Protein AF-A0A819BV06-F1 (afdb_monomer)

Secondary structure (DSSP, 8-state):
-EEE-------TTS------EEE---SS-GGG-HHHHHHHHHHTS-HHHHT-SS--SEEEPTT--TT-S--EEEEEPPHHHHHHHHHHHHHHHHHHHHHHHHHHHHHHHHHTT--

Sequence (115 aa):
MIRYYPPSTTIHGMEEQQLIYEQAENYDDPLRCPVKLFEFYLTKCPESVKCRQDVLYLLPEATCVPESPLWFSSQPLSASTMDHMLTRIKTVRDVNDIHLSMSQTSFDNNNQGRS

Radius of gyration: 20.77 Å; Cα contacts (8 Å, |Δi|>4): 92; chains: 1; bounding box: 45×47×52 Å

Mean predicted aligned error: 10.26 Å

Foldseek 3Di:
DDKDFDDDDCPDDDPDPRDIDDQDFDPPDNVPGPVNVVVVLLQQDDPVPNPPPPADDFDFDPPDDPPDSHGGDPHHDDPVNVVVVVVVVVVVVVVVVVVVVVVVVVVVVVVVPPD

InterPro domains:
  IPR021893 ZMYM2-like/QRICH1, C-terminal domain [PF12012] (15-90)
  IPR051284 Zinc finger MYM-type/QRICH1 [PTHR45736] (13-98)

pLDDT: mean 83.06, std 15.49, range [39.97, 97.31]

Solvent-accessible surface area (backbone atoms only — not comparable to full-atom values): 7105 Å² total; per-residue (Å²): 106,45,76,45,76,68,77,87,71,86,61,89,90,63,82,86,70,79,67,71,49,75,41,64,69,40,84,90,43,63,93,75,8,62,40,53,53,49,55,52,51,54,64,24,40,46,74,88,50,76,84,49,86,89,67,66,61,57,31,69,42,94,82,49,52,95,86,46,72,47,43,32,45,89,47,64,42,52,69,69,60,51,50,54,51,51,50,53,54,49,53,54,48,54,52,49,54,51,52,55,52,54,56,51,54,57,54,54,60,68,60,73,76,74,126

Structure (mmCIF, N/CA/C/O backbone):
data_AF-A0A819BV06-F1
#
_entry.id   AF-A0A819BV06-F1
#
loop_
_atom_site.group_PDB
_atom_site.id
_atom_site.type_symbol
_atom_site.label_atom_id
_atom_site.label_alt_id
_atom_site.label_comp_id
_atom_site.label_asym_id
_atom_site.label_entity_id
_atom_site.label_seq_id
_atom_site.pdbx_PDB_ins_code
_atom_site.Cartn_x
_atom_site.Cartn_y
_atom_site.Cartn_z
_atom_site.occupancy
_atom_site.B_iso_or_equiv
_atom_site.auth_seq_id
_atom_site.auth_comp_id
_atom_site.auth_asym_id
_atom_site.auth_atom_id
_atom_site.pdbx_PDB_model_num
ATOM 1 N N . MET A 1 1 ? -13.637 -0.305 -8.946 1.00 83.44 1 MET A N 1
ATOM 2 C CA . MET A 1 1 ? -13.150 1.016 -8.447 1.00 83.44 1 MET A CA 1
ATOM 3 C C . MET A 1 1 ? -13.122 1.038 -6.920 1.00 83.44 1 MET A C 1
ATOM 5 O O . MET A 1 1 ? -14.052 0.522 -6.311 1.00 83.44 1 MET A O 1
ATOM 9 N N . ILE A 1 2 ? -12.094 1.634 -6.306 1.00 85.31 2 ILE A N 1
ATOM 10 C CA . ILE A 1 2 ? -11.979 1.816 -4.843 1.00 85.31 2 ILE A CA 1
ATOM 11 C C . ILE A 1 2 ? -12.359 3.247 -4.466 1.00 85.31 2 ILE A C 1
ATOM 13 O O . ILE A 1 2 ? -12.031 4.178 -5.198 1.00 85.31 2 ILE A O 1
ATOM 17 N N . ARG A 1 3 ? -13.019 3.418 -3.316 1.00 87.06 3 ARG A N 1
ATOM 18 C CA . ARG A 1 3 ? -13.346 4.728 -2.741 1.00 87.06 3 ARG A CA 1
ATOM 19 C C . ARG A 1 3 ? -12.747 4.860 -1.350 1.00 87.06 3 ARG A C 1
ATOM 21 O O . ARG A 1 3 ? -12.886 3.949 -0.537 1.00 87.06 3 ARG A O 1
ATOM 28 N N . TYR A 1 4 ? -12.112 5.993 -1.087 1.00 80.88 4 TYR A N 1
ATOM 29 C CA . TYR A 1 4 ? -11.628 6.368 0.232 1.00 80.88 4 TYR A CA 1
ATOM 30 C C . TYR A 1 4 ? -12.412 7.574 0.746 1.00 80.88 4 TYR A C 1
ATOM 32 O O . TYR A 1 4 ? -12.519 8.599 0.069 1.00 80.88 4 TYR A O 1
ATOM 40 N N . TYR A 1 5 ? -12.948 7.416 1.954 1.00 81.69 5 TYR A N 1
ATOM 41 C CA . TYR A 1 5 ? -13.688 8.437 2.681 1.00 81.69 5 TYR A CA 1
ATOM 42 C C . TYR A 1 5 ? -12.793 8.922 3.825 1.00 81.69 5 TYR A C 1
ATOM 44 O O . TYR A 1 5 ? -12.682 8.225 4.838 1.00 81.69 5 TYR A O 1
ATOM 52 N N . PRO A 1 6 ? -12.101 10.061 3.673 1.00 72.69 6 PRO A N 1
ATOM 53 C CA . PRO A 1 6 ? -11.323 10.622 4.760 1.00 72.69 6 PRO A CA 1
ATOM 54 C C . PRO A 1 6 ? -12.261 10.971 5.925 1.00 72.69 6 PRO A C 1
ATOM 56 O O . PRO A 1 6 ? -13.385 11.430 5.690 1.00 72.69 6 PRO A O 1
ATOM 59 N N . PRO A 1 7 ? -11.828 10.767 7.180 1.00 69.19 7 PRO A N 1
ATOM 60 C CA . PRO A 1 7 ? -12.560 11.287 8.325 1.00 69.19 7 PRO A CA 1
ATOM 61 C C . PRO A 1 7 ? -12.662 12.811 8.195 1.00 69.19 7 PRO A C 1
ATOM 63 O O . PRO A 1 7 ? -11.694 13.457 7.795 1.00 69.19 7 PRO A O 1
ATOM 66 N N . SER A 1 8 ? -13.830 13.378 8.504 1.00 65.00 8 SER A N 1
ATOM 67 C CA . SER A 1 8 ? -14.093 14.813 8.383 1.00 65.00 8 SER A CA 1
ATOM 68 C C . SER A 1 8 ? -13.115 15.609 9.246 1.00 65.00 8 SER A C 1
ATOM 70 O O . SER A 1 8 ? -13.304 15.761 10.452 1.00 65.00 8 SER A O 1
ATOM 72 N N . THR A 1 9 ? -12.044 16.116 8.645 1.00 54.78 9 THR A N 1
ATOM 73 C CA . THR A 1 9 ? -11.185 17.091 9.303 1.00 54.78 9 THR A CA 1
ATOM 74 C C . THR A 1 9 ? -11.951 18.404 9.295 1.00 54.78 9 THR A C 1
ATOM 76 O O . THR A 1 9 ? -12.173 18.972 8.228 1.00 54.78 9 THR A O 1
ATOM 79 N N . THR A 1 10 ? -12.378 18.888 10.462 1.00 49.62 10 THR A N 1
ATOM 80 C CA . THR A 1 10 ? -12.949 20.231 10.624 1.00 49.62 10 THR A CA 1
ATOM 81 C C . THR A 1 10 ? -11.884 21.278 10.281 1.00 49.62 10 THR A C 1
ATOM 83 O O . THR A 1 10 ? -11.249 21.855 11.159 1.00 49.62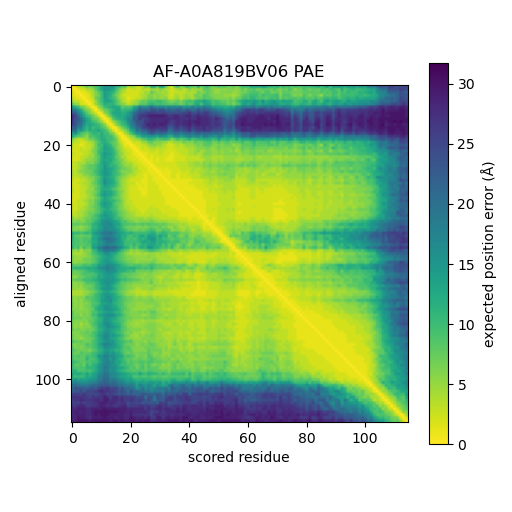 10 THR A O 1
ATOM 86 N N . ILE A 1 11 ? -11.650 21.519 8.992 1.00 55.00 11 ILE A N 1
ATOM 87 C CA . ILE A 1 11 ? -10.973 22.722 8.522 1.00 55.00 11 ILE A CA 1
ATOM 88 C C . ILE A 1 11 ? -12.015 23.831 8.667 1.00 55.00 11 ILE A C 1
ATOM 90 O O . ILE A 1 11 ? -13.034 23.830 7.981 1.00 55.00 11 ILE A O 1
ATOM 94 N N . HIS A 1 12 ? -11.804 24.722 9.637 1.00 49.03 12 HIS A N 1
ATOM 95 C CA . HIS A 1 12 ? -12.654 25.883 9.900 1.00 49.03 12 HIS A CA 1
ATOM 96 C C . HIS A 1 12 ? -13.066 26.592 8.594 1.00 49.03 12 HIS A C 1
ATOM 98 O O . HIS A 1 12 ? -12.239 27.229 7.946 1.00 49.03 12 HIS A O 1
ATOM 104 N N . GLY A 1 13 ? -14.358 26.527 8.254 1.00 49.12 13 GLY A N 1
ATOM 105 C CA . GLY A 1 13 ? -15.012 27.513 7.391 1.00 49.12 13 GLY A CA 1
ATOM 106 C C . GLY A 1 13 ? -15.122 27.219 5.892 1.00 49.12 13 GLY A C 1
ATOM 107 O O . GLY A 1 13 ? -15.491 28.137 5.165 1.00 49.12 13 GLY A O 1
ATOM 108 N N . MET A 1 14 ? -14.860 26.001 5.407 1.00 47.12 14 MET A N 1
ATOM 109 C CA . MET A 1 14 ? -15.189 25.634 4.019 1.00 47.12 14 MET A CA 1
ATOM 110 C C . MET A 1 14 ? -16.313 24.599 4.011 1.00 47.12 14 MET A C 1
ATOM 112 O O . MET A 1 14 ? -16.251 23.620 4.750 1.00 47.12 14 MET A O 1
ATOM 116 N N . GLU A 1 15 ? -17.360 24.867 3.229 1.00 49.47 15 GLU A N 1
ATOM 117 C CA . GLU A 1 15 ? -18.557 24.032 3.115 1.00 49.47 15 GLU A CA 1
ATOM 118 C C . GLU A 1 15 ? -18.211 22.551 2.924 1.00 49.47 15 GLU A C 1
ATOM 120 O O . GLU A 1 15 ? -17.292 22.183 2.195 1.00 49.47 15 GLU A O 1
ATOM 125 N N . GLU A 1 16 ? -18.993 21.732 3.615 1.00 53.84 16 GLU A N 1
ATOM 126 C CA . GLU A 1 16 ? -18.891 20.304 3.917 1.00 53.84 16 GLU A CA 1
ATOM 127 C C . GLU A 1 16 ? -18.945 19.374 2.683 1.00 53.84 16 GLU A C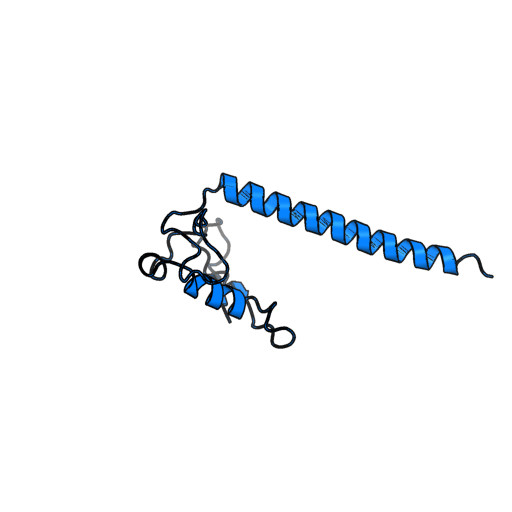 1
ATOM 129 O O . GLU A 1 16 ? -19.671 18.382 2.652 1.00 53.84 16 GLU A O 1
ATOM 134 N N . GLN A 1 17 ? -18.190 19.664 1.625 1.00 55.78 17 GLN A N 1
ATOM 135 C CA . GLN A 1 17 ? -18.009 18.729 0.522 1.00 55.78 17 GLN A CA 1
ATOM 136 C C . GLN A 1 17 ? -17.052 17.637 0.992 1.00 55.78 17 GLN A C 1
ATOM 138 O O . GLN A 1 17 ? -15.833 17.788 0.933 1.00 55.78 17 GLN A O 1
ATOM 143 N N . GLN A 1 18 ? -17.615 16.544 1.511 1.00 66.62 18 GLN A N 1
ATOM 144 C CA . GLN A 1 18 ? -16.869 15.339 1.853 1.00 66.62 18 GLN A CA 1
ATOM 145 C C . GLN A 1 18 ? -16.021 14.929 0.641 1.00 66.62 18 GLN A C 1
ATOM 147 O O . GLN A 1 18 ? -16.544 14.454 -0.366 1.00 66.62 18 GLN A O 1
ATOM 152 N N . LEU A 1 19 ? -14.709 15.160 0.718 1.00 76.44 19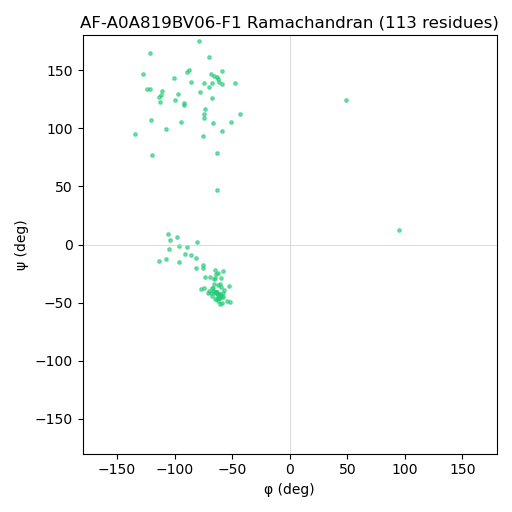 LEU A N 1
ATOM 153 C CA . LEU A 1 19 ? -13.772 14.825 -0.349 1.00 76.44 19 LEU A CA 1
ATOM 154 C C . LEU A 1 19 ? -13.715 13.304 -0.479 1.00 76.44 19 LEU A C 1
ATOM 156 O O . LEU A 1 19 ? -13.115 12.636 0.355 1.00 76.44 19 LEU A O 1
ATOM 160 N N . ILE A 1 20 ? -14.350 12.750 -1.509 1.00 83.38 20 ILE A N 1
ATOM 161 C CA . ILE A 1 20 ? -14.269 11.321 -1.820 1.00 83.38 20 ILE A CA 1
ATOM 162 C C . ILE A 1 20 ? -13.122 11.130 -2.805 1.00 83.38 20 ILE A C 1
ATOM 164 O O . ILE A 1 20 ? -13.141 11.678 -3.907 1.00 83.38 20 ILE A O 1
ATOM 16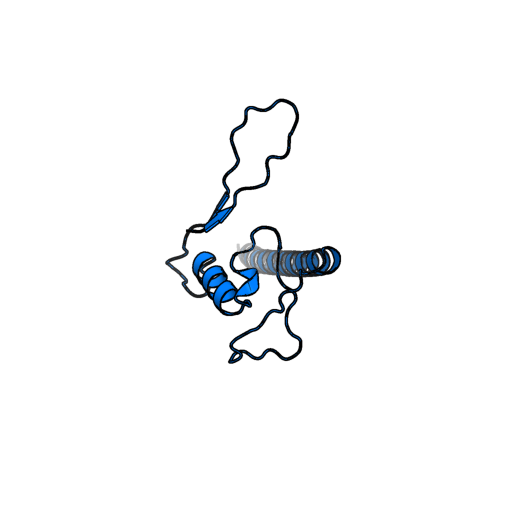8 N N . TYR A 1 21 ? -12.130 10.332 -2.421 1.00 83.94 21 TYR A N 1
ATOM 169 C CA . TYR A 1 21 ? -11.046 9.958 -3.323 1.00 83.94 21 TYR A CA 1
ATOM 170 C C . TYR A 1 21 ? -11.405 8.653 -4.030 1.00 83.94 21 TYR A C 1
ATOM 172 O O . TYR A 1 21 ? -11.649 7.631 -3.384 1.00 83.94 21 TYR A O 1
ATOM 180 N N . GLU A 1 22 ? -11.432 8.686 -5.359 1.00 90.62 22 GLU A N 1
ATOM 181 C CA . GLU A 1 22 ? -11.796 7.548 -6.200 1.00 90.62 22 GLU A CA 1
ATOM 182 C C . GLU A 1 22 ? -10.576 7.026 -6.966 1.00 90.62 22 GLU A C 1
ATOM 184 O O . GLU A 1 22 ? -9.828 7.791 -7.572 1.00 90.62 22 GLU A O 1
ATOM 189 N N . GLN A 1 23 ? -10.372 5.708 -6.944 1.00 91.62 23 GLN A N 1
ATOM 190 C CA . GLN A 1 23 ? -9.286 5.044 -7.658 1.00 91.62 23 GLN A CA 1
ATOM 191 C C . GLN A 1 23 ? -9.844 4.028 -8.656 1.00 91.62 23 GLN A C 1
ATOM 193 O O . GLN A 1 23 ? -10.362 2.968 -8.276 1.00 91.62 23 GLN A O 1
ATOM 198 N N . ALA A 1 24 ? -9.751 4.391 -9.938 1.00 93.19 24 ALA A N 1
ATOM 199 C CA . ALA A 1 24 ? -10.258 3.629 -11.073 1.00 93.19 24 ALA A CA 1
ATOM 200 C C . ALA A 1 24 ? -9.465 2.340 -11.338 1.00 93.19 24 ALA A C 1
ATOM 202 O O . ALA A 1 24 ? -8.336 2.158 -10.880 1.00 93.19 24 ALA A O 1
ATOM 203 N N . GLU A 1 25 ? -10.090 1.430 -12.080 1.00 95.12 25 GLU A N 1
ATOM 204 C CA . GLU A 1 25 ? -9.429 0.230 -12.589 1.00 95.12 25 GLU A CA 1
ATOM 205 C C . GLU A 1 25 ? -8.511 0.594 -13.753 1.00 95.12 25 GLU A C 1
ATOM 207 O O . GLU A 1 25 ? -8.867 1.409 -14.601 1.00 95.12 25 GLU A O 1
ATOM 212 N N . ASN A 1 26 ? -7.331 -0.021 -13.784 1.00 92.62 26 ASN A N 1
ATOM 213 C CA . ASN A 1 26 ? -6.451 0.016 -14.940 1.00 92.62 26 ASN A CA 1
ATOM 214 C C . ASN A 1 26 ? -6.726 -1.239 -15.772 1.00 92.62 26 ASN A C 1
ATOM 216 O O . ASN A 1 26 ? -6.333 -2.338 -15.378 1.00 92.62 26 ASN A O 1
ATOM 220 N N . TYR A 1 27 ? -7.422 -1.069 -16.893 1.00 93.75 27 TYR A N 1
ATOM 221 C CA . TYR A 1 27 ? -7.726 -2.168 -17.808 1.00 93.75 27 TYR A CA 1
ATOM 222 C C . TYR A 1 27 ? -6.563 -2.489 -18.758 1.00 93.75 27 TYR A C 1
ATOM 224 O O . TYR A 1 27 ? -6.508 -3.605 -19.268 1.00 93.75 27 TYR A O 1
ATOM 232 N N . ASP A 1 28 ? -5.632 -1.549 -18.962 1.00 96.38 28 ASP A N 1
ATOM 233 C CA . ASP A 1 28 ? -4.495 -1.710 -19.877 1.00 96.38 28 ASP A CA 1
ATOM 234 C C . ASP A 1 28 ? -3.427 -2.647 -19.300 1.00 96.38 28 ASP A C 1
ATOM 236 O O . ASP A 1 28 ? -2.843 -3.456 -20.019 1.00 96.38 28 ASP A O 1
ATOM 240 N N . ASP A 1 29 ? -3.194 -2.568 -17.987 1.00 93.69 29 ASP A N 1
ATOM 241 C CA . ASP A 1 29 ? -2.277 -3.456 -17.270 1.00 93.69 29 ASP A CA 1
ATOM 242 C C . ASP A 1 29 ? -2.911 -3.972 -15.966 1.00 93.69 29 ASP A C 1
ATOM 244 O O . ASP A 1 29 ? -2.815 -3.329 -14.910 1.00 93.69 29 ASP A O 1
ATOM 248 N N . PRO A 1 30 ? -3.531 -5.167 -16.009 1.00 91.94 30 PRO A N 1
ATOM 249 C CA . PRO A 1 30 ? -4.149 -5.783 -14.841 1.00 91.94 30 PRO A CA 1
ATOM 250 C C . PRO A 1 30 ? -3.178 -6.052 -13.680 1.00 91.94 30 PRO A C 1
ATOM 252 O O . PRO A 1 30 ? -3.602 -6.013 -12.524 1.00 91.94 30 PRO A O 1
ATOM 255 N N . LEU A 1 31 ? -1.883 -6.285 -13.946 1.00 92.12 31 LEU A N 1
ATOM 256 C CA . LEU A 1 31 ? -0.872 -6.521 -12.901 1.00 92.12 31 LEU A CA 1
ATOM 257 C C . LEU A 1 31 ? -0.467 -5.228 -12.184 1.00 92.12 31 LEU A C 1
ATOM 259 O O . LEU A 1 31 ? 0.042 -5.261 -11.062 1.00 92.12 31 LEU A O 1
ATOM 263 N N . ARG A 1 32 ? -0.715 -4.080 -12.815 1.00 92.81 32 ARG A N 1
ATOM 264 C CA . ARG A 1 32 ? -0.504 -2.742 -12.249 1.00 92.81 32 ARG A CA 1
ATOM 265 C C . ARG A 1 32 ? -1.817 -2.064 -11.865 1.00 92.81 32 ARG A C 1
ATOM 267 O O . ARG A 1 32 ? -1.809 -0.887 -11.506 1.00 92.81 32 ARG A O 1
ATOM 274 N N . CYS A 1 33 ? -2.938 -2.787 -11.906 1.00 96.06 33 CYS A N 1
ATOM 275 C CA . CYS A 1 33 ? -4.238 -2.241 -11.560 1.00 96.06 33 CYS A CA 1
ATOM 276 C C . CYS A 1 33 ? -4.369 -2.051 -10.044 1.00 96.06 33 CYS A C 1
ATOM 278 O O . CYS A 1 33 ? -4.418 -3.040 -9.308 1.00 96.06 33 CYS A O 1
ATOM 280 N N . PRO A 1 34 ? -4.526 -0.809 -9.550 1.00 93.06 34 PRO A N 1
ATOM 281 C CA . PRO A 1 34 ? -4.599 -0.552 -8.114 1.00 93.06 34 PRO A CA 1
ATOM 282 C C . PRO A 1 34 ? -5.774 -1.271 -7.439 1.00 93.06 34 PRO A C 1
ATOM 284 O O . PRO A 1 34 ? -5.642 -1.735 -6.310 1.00 93.06 34 PRO A O 1
ATOM 287 N N . VAL A 1 35 ? -6.903 -1.423 -8.141 1.00 93.94 35 VAL A N 1
ATOM 288 C CA . VAL A 1 35 ? -8.065 -2.165 -7.629 1.00 93.94 35 VAL A CA 1
ATOM 289 C C . VAL A 1 35 ? -7.751 -3.649 -7.437 1.00 93.94 35 VAL A C 1
ATOM 291 O O . VAL A 1 35 ? -8.002 -4.183 -6.363 1.00 93.94 35 VAL A O 1
ATOM 294 N N . LYS A 1 36 ? -7.126 -4.298 -8.428 1.00 94.38 36 LYS A N 1
ATOM 295 C CA . LYS A 1 36 ? -6.740 -5.714 -8.353 1.00 94.38 36 LYS A CA 1
ATOM 296 C C . LYS A 1 36 ? -5.642 -5.970 -7.333 1.00 94.38 36 LYS A C 1
ATOM 298 O O . LYS A 1 36 ? -5.703 -6.958 -6.609 1.00 94.38 36 LYS A O 1
ATOM 303 N N . LEU A 1 37 ? -4.682 -5.055 -7.215 1.00 93.38 37 LEU A N 1
ATOM 304 C CA . LEU A 1 37 ? -3.643 -5.126 -6.188 1.00 93.38 37 LEU A CA 1
ATOM 305 C C . LEU A 1 37 ? -4.231 -5.033 -4.776 1.00 93.38 37 LEU A C 1
ATOM 307 O O . LEU A 1 37 ? -3.810 -5.777 -3.894 1.00 93.38 37 LEU A O 1
ATOM 311 N N . PHE A 1 38 ? -5.220 -4.165 -4.560 1.00 91.50 38 PHE A N 1
ATOM 312 C CA . PHE A 1 38 ? -5.894 -4.064 -3.268 1.00 91.50 38 PHE A CA 1
ATOM 313 C C . PHE A 1 38 ? -6.786 -5.277 -2.975 1.00 91.50 38 PHE A C 1
ATOM 315 O O . PHE A 1 38 ? -6.745 -5.802 -1.867 1.00 91.50 38 PHE A O 1
ATOM 322 N N . GLU A 1 39 ? -7.540 -5.775 -3.962 1.00 91.75 39 GLU A N 1
ATOM 323 C CA . GLU A 1 39 ? -8.283 -7.038 -3.838 1.00 91.75 39 GLU A CA 1
ATOM 324 C C . GLU A 1 39 ? -7.339 -8.177 -3.422 1.00 91.75 39 GLU A C 1
ATOM 326 O O . GLU A 1 39 ? -7.606 -8.885 -2.451 1.00 91.75 39 GLU A O 1
ATOM 331 N N . PHE A 1 40 ? -6.193 -8.306 -4.098 1.00 93.19 40 PHE A N 1
ATOM 332 C CA . PHE A 1 40 ? -5.180 -9.306 -3.777 1.00 93.19 40 PHE A CA 1
ATOM 333 C C . PHE A 1 40 ? -4.588 -9.112 -2.378 1.00 93.19 40 PHE A C 1
ATOM 335 O O . PHE A 1 40 ? -4.481 -10.083 -1.629 1.00 93.19 40 PHE A O 1
ATOM 342 N N . TYR A 1 41 ? -4.268 -7.874 -1.990 1.00 91.62 41 TYR A N 1
ATOM 343 C CA . TYR A 1 41 ? -3.827 -7.546 -0.634 1.00 91.62 41 TYR A CA 1
ATOM 344 C C . TYR A 1 41 ? -4.805 -8.090 0.413 1.00 91.62 41 TYR A C 1
ATOM 346 O O . TYR A 1 41 ? -4.386 -8.831 1.302 1.00 91.62 41 TYR A O 1
ATOM 354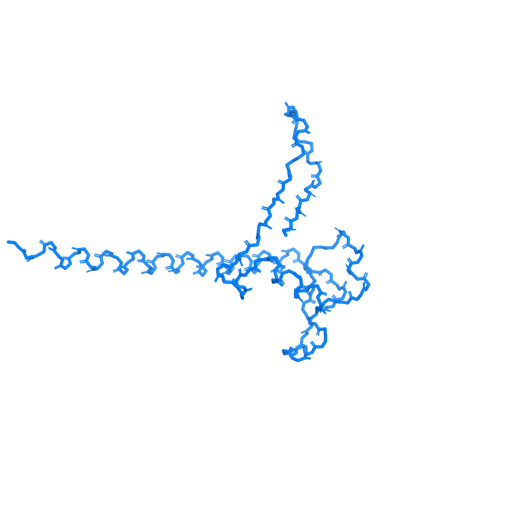 N N . LEU A 1 42 ? -6.108 -7.831 0.247 1.00 90.88 42 LEU A N 1
ATOM 355 C CA . LEU A 1 42 ? -7.140 -8.329 1.158 1.00 90.88 42 LEU A CA 1
ATOM 356 C C . LEU A 1 42 ? -7.162 -9.861 1.234 1.00 90.88 42 LEU A C 1
ATOM 358 O O . LEU A 1 42 ? -7.362 -10.401 2.320 1.00 90.88 42 LEU A O 1
ATOM 362 N N . THR A 1 43 ? -6.911 -10.583 0.133 1.00 92.88 43 THR A N 1
ATOM 363 C CA . THR A 1 43 ? -6.847 -12.062 0.168 1.00 92.88 43 THR A CA 1
ATOM 364 C C . THR A 1 43 ? -5.730 -12.605 1.058 1.00 92.88 43 THR A C 1
ATOM 366 O O . THR A 1 43 ? -5.845 -13.724 1.548 1.00 92.88 43 THR A O 1
ATOM 369 N N . LYS A 1 44 ? -4.675 -11.814 1.290 1.00 93.94 44 LYS A N 1
ATOM 370 C CA . LYS A 1 44 ? -3.517 -12.175 2.117 1.00 93.94 44 LYS A CA 1
ATOM 371 C C . LYS A 1 44 ? -3.619 -11.668 3.559 1.00 93.94 44 LYS A C 1
ATOM 373 O O . LYS A 1 44 ? -2.708 -11.920 4.354 1.00 93.94 44 LYS A O 1
ATOM 378 N N . CYS A 1 45 ? -4.693 -10.953 3.900 1.00 92.75 45 CYS A N 1
ATOM 379 C CA . CYS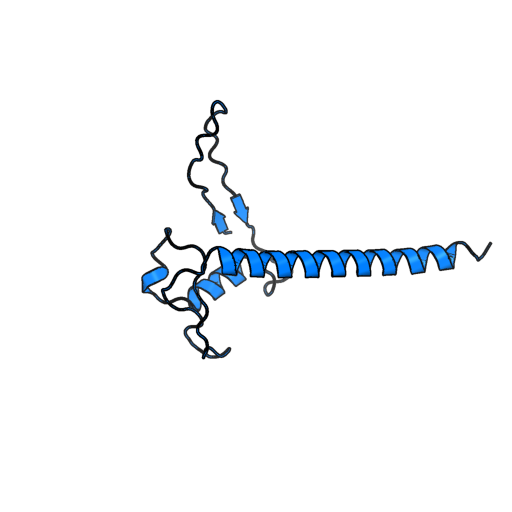 A 1 45 ? -4.971 -10.468 5.248 1.00 92.75 45 CYS A CA 1
ATOM 380 C C . CYS A 1 45 ? -5.771 -11.499 6.069 1.00 92.75 45 CYS A C 1
ATOM 382 O O . CYS A 1 45 ? -6.620 -12.203 5.513 1.00 92.75 45 CYS A O 1
ATOM 384 N N . PRO A 1 46 ? -5.582 -11.548 7.401 1.00 91.94 46 PRO A N 1
ATOM 385 C CA . PRO A 1 46 ? -6.436 -12.332 8.289 1.00 91.94 46 PRO A CA 1
ATOM 386 C C . PRO A 1 46 ? -7.908 -11.902 8.202 1.00 91.94 46 PRO A C 1
ATOM 388 O O . PRO A 1 46 ? -8.218 -10.729 8.003 1.00 91.94 46 PRO A O 1
ATOM 391 N N . GLU A 1 47 ? -8.839 -12.834 8.408 1.00 89.50 47 GLU A N 1
ATOM 392 C CA . GLU A 1 47 ? -10.279 -12.535 8.314 1.00 89.50 47 GLU A CA 1
ATOM 393 C C . GLU A 1 47 ? -10.736 -11.495 9.353 1.00 89.50 47 GLU A C 1
ATOM 395 O O . GLU A 1 47 ? -11.553 -10.625 9.063 1.00 89.50 47 GLU A O 1
ATOM 400 N N . SER A 1 48 ? -10.132 -11.526 10.545 1.00 85.75 48 SER A N 1
ATOM 401 C CA . SER A 1 48 ? -10.415 -10.627 11.674 1.00 85.75 48 SER A CA 1
ATOM 402 C C . SER A 1 48 ? -10.237 -9.138 11.363 1.00 85.75 48 SER A C 1
ATOM 404 O O . SER A 1 48 ? -10.805 -8.296 12.059 1.00 85.75 48 SER A O 1
ATOM 406 N N . VAL A 1 49 ? -9.442 -8.800 10.345 1.00 84.88 49 VAL A N 1
ATOM 407 C CA . VAL A 1 49 ? -9.124 -7.414 9.977 1.00 84.88 49 VAL A CA 1
ATOM 408 C C . VAL A 1 49 ? -9.813 -6.955 8.695 1.00 84.88 49 VAL A C 1
ATOM 410 O O . VAL A 1 49 ? -9.888 -5.755 8.466 1.00 84.88 49 VAL A O 1
ATOM 413 N N . LYS A 1 50 ? -10.404 -7.855 7.896 1.00 81.88 50 LYS A N 1
ATOM 414 C CA . LYS A 1 50 ? -11.149 -7.472 6.678 1.00 81.88 50 LYS A CA 1
ATOM 415 C C . LYS A 1 50 ? -12.402 -6.646 6.979 1.00 81.88 50 LYS A C 1
ATOM 417 O O . LYS A 1 50 ? -12.805 -5.820 6.168 1.00 81.88 50 LYS A O 1
ATOM 422 N N . CYS A 1 51 ? -12.997 -6.848 8.153 1.00 77.12 51 CYS A N 1
ATOM 423 C CA . CYS A 1 51 ? -14.171 -6.104 8.615 1.00 77.12 51 CYS A CA 1
ATOM 424 C C . CYS A 1 51 ? -13.816 -4.818 9.379 1.00 77.12 51 CYS A C 1
ATOM 426 O O . CYS A 1 51 ? -14.712 -4.098 9.818 1.00 77.12 51 CYS A O 1
ATOM 428 N N . ARG A 1 52 ? -12.524 -4.538 9.580 1.00 77.38 52 ARG A N 1
ATOM 429 C CA . ARG A 1 52 ? -12.040 -3.385 10.340 1.00 77.38 52 ARG A CA 1
ATOM 430 C C . ARG A 1 52 ? -11.682 -2.244 9.396 1.00 77.38 52 ARG A C 1
ATOM 432 O O . ARG A 1 52 ? -10.932 -2.432 8.448 1.00 77.38 52 ARG A O 1
ATOM 439 N N . GLN A 1 53 ? -12.202 -1.053 9.681 1.00 71.44 53 GLN A N 1
ATOM 440 C CA . GLN A 1 53 ? -11.866 0.186 8.962 1.00 71.44 53 GLN A CA 1
ATOM 441 C C . GLN A 1 53 ? -10.942 1.103 9.781 1.00 71.44 53 GLN A C 1
ATOM 443 O O . GLN A 1 53 ? -10.510 2.144 9.298 1.00 71.44 53 GLN A O 1
ATOM 448 N N . ASP A 1 54 ? -10.644 0.722 11.025 1.00 73.12 54 ASP A N 1
ATOM 449 C CA . ASP A 1 54 ? -9.890 1.509 12.003 1.00 73.12 54 ASP A CA 1
ATOM 450 C C . ASP A 1 54 ? -8.376 1.243 11.973 1.00 73.12 54 ASP A C 1
ATOM 452 O O . ASP A 1 54 ? -7.611 1.942 12.635 1.00 73.12 54 ASP A O 1
ATOM 456 N N . VAL A 1 55 ? -7.929 0.238 11.213 1.00 73.31 55 VAL A N 1
ATOM 457 C CA . VAL A 1 55 ? -6.517 -0.136 11.092 1.00 73.31 55 VAL A CA 1
ATOM 458 C C . VAL A 1 55 ? -6.018 0.146 9.683 1.00 73.31 55 VAL A C 1
ATOM 460 O O . VAL A 1 55 ? -6.529 -0.389 8.703 1.00 73.31 55 VAL A O 1
ATOM 463 N N . LEU A 1 56 ? -4.975 0.968 9.597 1.00 70.69 56 LEU A N 1
ATOM 464 C CA . LEU A 1 56 ? -4.288 1.308 8.357 1.00 70.69 56 LEU A CA 1
ATOM 465 C C . LEU A 1 56 ? -3.015 0.469 8.238 1.00 70.69 56 LEU A C 1
ATOM 467 O O . LEU A 1 56 ? -2.179 0.538 9.130 1.00 70.69 56 LEU A O 1
ATOM 471 N N . TYR A 1 57 ? -2.886 -0.267 7.127 1.00 85.38 57 TYR A N 1
ATOM 472 C CA . TYR A 1 57 ? -1.780 -1.163 6.747 1.00 85.38 57 TYR A CA 1
ATOM 473 C C . TYR A 1 57 ? -1.333 -2.159 7.831 1.00 85.38 57 TYR A C 1
ATOM 475 O O . TYR A 1 57 ? -0.940 -1.808 8.934 1.00 85.38 57 TYR A O 1
ATOM 483 N N . LEU A 1 58 ? -1.336 -3.443 7.502 1.00 92.31 58 LEU A N 1
ATOM 484 C CA . LEU A 1 58 ? -0.957 -4.501 8.441 1.00 92.31 58 LEU A CA 1
ATOM 485 C C . LEU A 1 58 ? 0.550 -4.774 8.435 1.00 92.31 58 LEU A C 1
ATOM 487 O O . LEU A 1 58 ? 1.215 -4.639 7.405 1.00 92.31 58 LEU A O 1
ATOM 491 N N . LEU A 1 59 ? 1.080 -5.209 9.577 1.00 93.56 59 LEU A N 1
ATOM 492 C CA . LEU A 1 59 ? 2.466 -5.648 9.704 1.00 93.56 59 LEU A CA 1
ATOM 493 C C . LEU A 1 59 ? 2.687 -6.952 8.904 1.00 93.56 59 LEU A C 1
ATOM 495 O O . LEU A 1 59 ? 1.955 -7.920 9.144 1.00 93.56 59 LEU A O 1
ATOM 499 N N . PRO A 1 60 ? 3.677 -7.009 7.990 1.00 93.62 60 PRO A N 1
ATOM 500 C CA . PRO A 1 60 ? 4.030 -8.230 7.267 1.00 93.62 60 PRO A CA 1
ATOM 501 C C . PRO A 1 60 ? 4.534 -9.338 8.197 1.00 93.62 60 PRO A C 1
ATOM 503 O O . PRO A 1 60 ? 5.260 -9.071 9.154 1.00 93.62 60 PRO A O 1
ATOM 506 N N . GLU A 1 61 ? 4.198 -10.584 7.880 1.00 94.38 61 GLU A N 1
ATOM 507 C CA . GLU A 1 61 ? 4.715 -11.763 8.574 1.00 94.38 61 GLU A CA 1
ATOM 508 C C . GLU A 1 61 ? 6.141 -12.079 8.108 1.00 94.38 61 GLU A C 1
ATOM 510 O O . GLU A 1 61 ? 6.413 -12.175 6.913 1.00 94.38 61 GLU A O 1
ATOM 515 N N . ALA A 1 62 ? 7.067 -12.293 9.046 1.00 89.31 62 ALA A N 1
ATOM 516 C CA . ALA A 1 62 ? 8.482 -12.513 8.722 1.00 89.31 62 ALA A CA 1
ATOM 517 C C . ALA A 1 62 ? 8.741 -13.808 7.927 1.00 89.31 62 ALA A C 1
ATOM 519 O O . ALA A 1 62 ? 9.769 -13.939 7.267 1.00 89.31 62 ALA A O 1
ATOM 520 N N . THR A 1 63 ? 7.824 -14.771 8.011 1.00 90.88 63 THR A N 1
ATOM 521 C CA . THR A 1 63 ? 7.938 -16.096 7.391 1.00 90.88 63 THR A CA 1
ATOM 522 C C . THR A 1 63 ? 7.075 -16.253 6.142 1.00 90.88 63 THR A C 1
ATOM 524 O O . THR A 1 63 ? 7.014 -17.354 5.592 1.00 90.88 63 THR A O 1
ATOM 527 N N . CYS A 1 64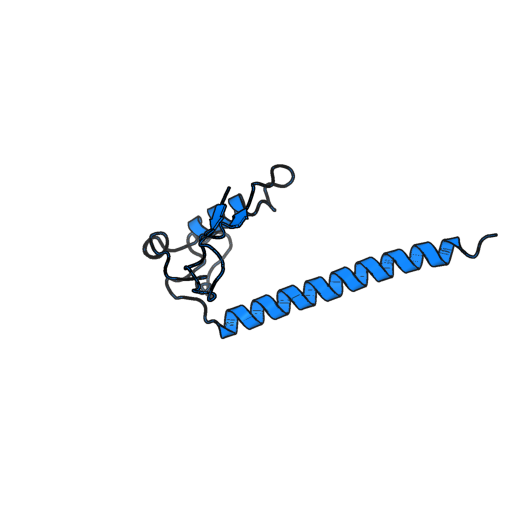 ? 6.386 -15.199 5.685 1.00 92.19 64 CYS A N 1
ATOM 528 C CA . CYS A 1 64 ? 5.523 -15.326 4.518 1.00 92.19 64 CYS A CA 1
ATOM 529 C C . CYS A 1 64 ? 6.337 -15.580 3.243 1.00 92.19 64 CYS A C 1
ATOM 531 O O . CYS A 1 64 ? 7.371 -14.955 3.001 1.00 92.19 64 CYS A O 1
ATOM 533 N N . VAL A 1 65 ? 5.823 -16.474 2.406 1.00 94.19 65 VAL A N 1
ATOM 534 C CA . VAL A 1 65 ? 6.332 -16.759 1.061 1.00 94.19 65 VAL A CA 1
ATOM 535 C C . VAL A 1 65 ? 5.214 -16.517 0.036 1.00 94.19 65 VAL A C 1
ATOM 537 O O . VAL A 1 65 ? 4.046 -16.401 0.427 1.00 94.19 65 VAL A O 1
ATOM 540 N N . PRO A 1 66 ? 5.511 -16.421 -1.273 1.00 93.00 66 PRO A N 1
ATOM 541 C CA . PRO A 1 66 ? 4.500 -16.102 -2.287 1.00 93.00 66 PRO A CA 1
ATOM 542 C C . PRO A 1 66 ? 3.255 -17.014 -2.257 1.00 93.00 66 PRO A C 1
ATOM 544 O O . PRO A 1 66 ? 2.122 -16.559 -2.431 1.00 93.00 66 PRO A O 1
ATOM 547 N N . GLU A 1 67 ? 3.450 -18.290 -1.945 1.00 94.25 67 GLU A N 1
ATOM 548 C CA . GLU A 1 67 ? 2.423 -19.330 -1.877 1.00 94.25 67 GLU A CA 1
ATOM 549 C C . GLU A 1 67 ? 1.642 -19.312 -0.556 1.00 94.25 67 GLU A C 1
ATOM 551 O O . GLU A 1 67 ? 0.609 -19.972 -0.437 1.00 94.25 67 GLU A O 1
ATOM 556 N N . SER A 1 68 ? 2.101 -18.557 0.449 1.00 95.12 68 SER A N 1
ATOM 557 C CA . SER A 1 68 ? 1.430 -18.489 1.743 1.00 95.12 68 SER A CA 1
ATOM 558 C C . SER A 1 68 ? 0.002 -17.943 1.600 1.00 95.12 68 SER A C 1
ATOM 560 O O . SER A 1 68 ? -0.224 -16.969 0.867 1.00 95.12 68 SER A O 1
ATOM 562 N N . PRO A 1 69 ? -0.972 -18.514 2.334 1.00 92.62 69 PRO A N 1
ATOM 563 C CA . PRO A 1 69 ? -2.338 -17.998 2.350 1.00 92.62 69 PRO A CA 1
ATOM 564 C C . PRO A 1 69 ? -2.428 -16.640 3.059 1.00 92.62 69 PRO A C 1
ATOM 566 O O . PRO A 1 69 ? -3.276 -15.830 2.706 1.00 92.62 69 PRO A O 1
ATOM 569 N N . LEU A 1 70 ? -1.532 -16.374 4.017 1.00 94.19 70 LEU A N 1
ATOM 570 C CA . LEU A 1 70 ? -1.450 -15.123 4.769 1.00 94.19 70 LEU A CA 1
ATOM 571 C C . LEU A 1 70 ? -0.056 -14.518 4.630 1.00 94.19 70 LEU A C 1
ATOM 573 O O . LEU A 1 70 ? 0.942 -15.224 4.778 1.00 94.19 70 LEU A O 1
ATOM 577 N N . TRP A 1 71 ? -0.000 -13.215 4.360 1.00 95.56 71 TRP A N 1
ATOM 578 C CA . TRP A 1 71 ? 1.251 -12.442 4.315 1.00 95.56 71 TRP A CA 1
ATOM 579 C C . TRP A 1 71 ? 1.349 -11.408 5.429 1.00 95.56 71 TRP A C 1
ATOM 581 O O . TRP A 1 71 ? 2.422 -10.865 5.672 1.00 95.56 71 TRP A O 1
ATOM 591 N N . PHE A 1 72 ? 0.234 -11.123 6.097 1.00 94.25 72 PHE A N 1
ATOM 592 C CA . PHE A 1 72 ? 0.149 -10.073 7.096 1.00 94.25 72 PHE A CA 1
ATOM 593 C C . PHE A 1 72 ? -0.435 -10.604 8.397 1.00 94.25 72 PHE A C 1
ATOM 595 O O . PHE A 1 72 ? -1.318 -11.465 8.396 1.00 94.25 72 PHE A O 1
ATOM 602 N N . SER A 1 73 ? 0.033 -10.034 9.499 1.00 92.69 73 SER A N 1
ATOM 603 C CA . SER A 1 73 ? -0.530 -10.257 10.824 1.00 92.69 73 SER A CA 1
ATOM 604 C C . SER A 1 73 ? -1.803 -9.423 11.024 1.00 92.69 73 SER A C 1
ATOM 606 O O . SER A 1 73 ? -2.168 -8.588 10.198 1.00 92.69 73 SER A O 1
ATOM 608 N N . SER A 1 74 ? -2.483 -9.603 12.161 1.00 91.50 74 SER A N 1
ATOM 609 C CA . SER A 1 74 ? -3.578 -8.704 12.573 1.00 91.50 74 SER A CA 1
ATOM 610 C C . SER A 1 74 ? -3.084 -7.400 13.222 1.00 91.50 74 SER A C 1
ATOM 612 O O . SER A 1 74 ? -3.903 -6.607 13.688 1.00 91.50 74 SER A O 1
ATOM 614 N N . GLN A 1 75 ? -1.765 -7.188 13.317 1.00 92.19 75 GLN A N 1
ATOM 615 C CA . GLN A 1 75 ? -1.194 -6.005 13.956 1.00 92.19 75 GLN A CA 1
ATOM 616 C C . GLN A 1 75 ? -1.093 -4.833 12.970 1.00 92.19 75 GLN A C 1
ATOM 618 O O . GLN A 1 75 ? -0.716 -5.040 11.813 1.00 92.19 75 GLN A O 1
ATOM 623 N N . PRO A 1 76 ? -1.387 -3.598 13.416 1.00 91.88 76 PRO A N 1
ATOM 624 C CA . PRO A 1 76 ? -1.166 -2.405 12.611 1.00 91.88 76 PRO A CA 1
ATOM 625 C C . PRO A 1 76 ? 0.328 -2.178 12.363 1.00 91.88 76 PRO A C 1
ATOM 627 O O . PRO A 1 76 ? 1.169 -2.400 13.238 1.00 91.88 76 PRO A O 1
ATOM 630 N N . LEU A 1 77 ? 0.656 -1.667 11.182 1.00 92.69 77 LEU A N 1
ATOM 631 C CA . LEU A 1 77 ? 1.978 -1.153 10.866 1.00 92.69 77 LEU A CA 1
ATOM 632 C C . LEU A 1 77 ? 2.208 0.155 11.636 1.00 92.69 77 LEU A C 1
ATOM 634 O O . LEU A 1 77 ? 1.343 1.030 11.676 1.00 92.69 77 LEU A O 1
ATOM 638 N N . SER A 1 78 ? 3.385 0.314 12.243 1.00 92.19 78 SER A N 1
ATOM 639 C CA . SER A 1 78 ? 3.694 1.545 12.974 1.00 92.19 78 SER A CA 1
ATOM 640 C C . SER A 1 78 ? 3.837 2.744 12.025 1.00 92.19 78 SER A C 1
ATOM 642 O O . SER A 1 78 ? 4.356 2.609 10.912 1.00 92.19 78 SER A O 1
ATOM 644 N N . ALA A 1 79 ? 3.449 3.937 12.486 1.00 90.88 79 ALA A N 1
ATOM 645 C CA . ALA A 1 79 ? 3.597 5.174 11.715 1.00 90.88 79 ALA A CA 1
ATOM 646 C C . ALA A 1 79 ? 5.059 5.439 11.312 1.00 90.88 79 ALA A C 1
ATOM 648 O O . ALA A 1 79 ? 5.325 5.829 10.180 1.00 90.88 79 ALA A O 1
ATOM 649 N N . SER A 1 80 ? 6.012 5.149 12.205 1.00 93.56 80 SER A N 1
ATOM 650 C CA . SER A 1 80 ? 7.447 5.264 11.913 1.00 93.56 80 SER A CA 1
ATOM 651 C C . SER A 1 80 ? 7.867 4.337 10.770 1.00 93.56 80 SER A C 1
ATOM 653 O O . SER A 1 80 ? 8.540 4.763 9.834 1.00 93.56 80 SER A O 1
ATOM 655 N N . THR A 1 81 ? 7.432 3.074 10.791 1.00 92.44 81 THR A N 1
ATOM 656 C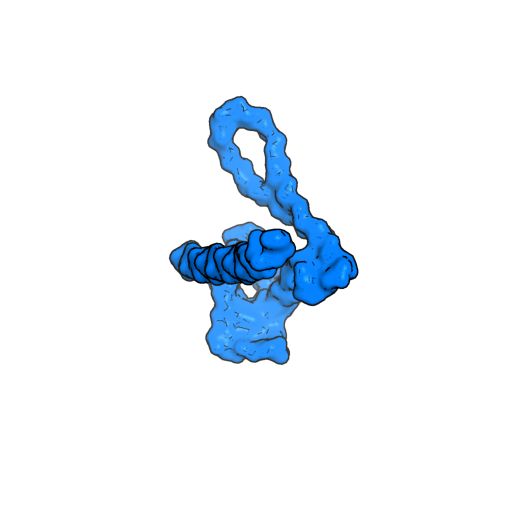 CA . THR A 1 81 ? 7.735 2.123 9.713 1.00 92.44 81 THR A CA 1
ATOM 657 C C . THR A 1 81 ? 7.146 2.584 8.381 1.00 92.44 81 THR A C 1
ATOM 659 O O . THR A 1 81 ? 7.824 2.521 7.356 1.00 92.44 81 THR A O 1
ATOM 662 N N . MET A 1 82 ? 5.907 3.076 8.396 1.00 92.06 82 MET A N 1
ATOM 663 C CA . MET A 1 82 ? 5.246 3.611 7.208 1.00 92.06 82 MET A CA 1
ATOM 664 C C . MET A 1 82 ? 5.996 4.814 6.629 1.00 92.06 82 MET A C 1
ATOM 666 O O . MET A 1 82 ? 6.236 4.857 5.425 1.00 92.06 82 MET A O 1
ATOM 670 N N . ASP A 1 83 ? 6.420 5.748 7.477 1.00 94.44 83 ASP A N 1
ATOM 671 C CA . ASP A 1 83 ? 7.184 6.924 7.060 1.00 94.44 83 ASP A CA 1
ATOM 672 C C . ASP A 1 83 ? 8.517 6.539 6.395 1.00 94.44 83 ASP A C 1
ATOM 674 O O . ASP A 1 83 ? 8.848 7.022 5.308 1.00 94.44 83 ASP A O 1
ATOM 678 N N . HIS A 1 84 ? 9.232 5.564 6.963 1.00 95.19 84 HIS A N 1
ATOM 679 C CA . HIS A 1 84 ? 10.447 5.019 6.352 1.00 95.19 84 HIS A CA 1
ATOM 680 C C . HIS A 1 84 ? 10.172 4.366 4.989 1.00 95.19 84 HIS A C 1
ATOM 682 O O . HIS A 1 84 ? 10.939 4.562 4.043 1.00 95.19 84 HIS A O 1
ATOM 688 N N . MET A 1 85 ? 9.089 3.592 4.858 1.00 94.12 85 MET A N 1
ATOM 689 C CA . MET A 1 85 ? 8.708 2.974 3.581 1.00 94.12 85 MET A CA 1
ATOM 690 C C . MET A 1 85 ? 8.384 4.031 2.522 1.00 94.12 85 MET A C 1
ATOM 692 O O . MET A 1 85 ? 8.898 3.958 1.406 1.00 94.12 85 MET A O 1
ATOM 696 N N . LEU A 1 86 ? 7.579 5.035 2.876 1.00 94.44 86 LEU A N 1
ATOM 697 C CA . LEU A 1 86 ? 7.203 6.121 1.974 1.00 94.44 86 LEU A CA 1
ATOM 698 C C . LEU A 1 86 ? 8.412 6.955 1.556 1.00 94.44 86 LEU A C 1
ATOM 700 O O . LEU A 1 86 ? 8.539 7.283 0.378 1.00 94.44 86 LEU A O 1
ATOM 704 N N . THR A 1 87 ? 9.319 7.246 2.487 1.00 97.31 87 THR A N 1
ATOM 705 C CA . THR A 1 87 ? 10.577 7.941 2.197 1.00 97.31 87 THR A CA 1
ATOM 706 C C . THR A 1 87 ? 11.395 7.162 1.175 1.00 97.31 87 THR A C 1
ATOM 708 O O . THR A 1 87 ? 11.758 7.712 0.140 1.00 97.31 87 THR A O 1
ATOM 711 N N . ARG A 1 88 ? 11.600 5.854 1.387 1.00 96.50 88 ARG A N 1
ATOM 712 C CA . ARG A 1 88 ? 12.327 5.003 0.429 1.00 96.50 88 ARG A CA 1
ATOM 713 C C . ARG A 1 88 ? 11.672 4.990 -0.953 1.00 96.50 88 ARG A C 1
ATOM 715 O O . ARG A 1 88 ? 12.378 5.107 -1.949 1.00 96.50 88 ARG A O 1
ATOM 722 N N . ILE A 1 89 ? 10.345 4.863 -1.026 1.00 95.62 89 ILE A N 1
ATOM 723 C CA . ILE A 1 89 ? 9.604 4.863 -2.299 1.00 95.62 89 ILE A CA 1
ATOM 724 C C . ILE A 1 89 ? 9.776 6.198 -3.032 1.00 95.62 89 ILE A C 1
ATOM 726 O O . ILE A 1 89 ? 10.040 6.197 -4.234 1.00 95.62 89 ILE A O 1
ATOM 730 N N . LYS A 1 90 ? 9.645 7.323 -2.317 1.00 95.12 90 LYS A N 1
ATOM 731 C CA . LYS A 1 90 ? 9.839 8.666 -2.878 1.00 95.12 90 LYS A CA 1
ATOM 732 C C . LYS A 1 90 ? 11.255 8.834 -3.412 1.00 95.12 90 LYS A C 1
ATOM 734 O O . LYS A 1 90 ? 11.412 9.123 -4.587 1.00 95.12 90 LYS A O 1
ATOM 739 N N . THR A 1 91 ? 12.271 8.523 -2.608 1.00 97.19 91 THR A N 1
ATOM 740 C CA . THR A 1 91 ? 13.671 8.638 -3.032 1.00 97.19 91 THR A CA 1
ATOM 741 C C . THR A 1 91 ? 13.973 7.792 -4.270 1.00 97.19 91 THR A C 1
ATOM 743 O O . THR A 1 91 ? 14.648 8.262 -5.179 1.00 97.19 91 THR A O 1
ATOM 746 N N . VAL A 1 92 ? 13.464 6.557 -4.348 1.00 96.75 92 VAL A N 1
ATOM 747 C CA . VAL A 1 92 ? 13.653 5.708 -5.539 1.00 96.75 92 VAL A CA 1
ATOM 748 C C . VAL A 1 92 ? 12.987 6.320 -6.772 1.00 96.75 92 VAL A C 1
ATOM 750 O O . VAL A 1 92 ? 13.573 6.286 -7.853 1.00 96.75 92 VAL A O 1
ATOM 753 N N . ARG A 1 93 ? 11.786 6.892 -6.623 1.00 95.12 93 ARG A N 1
ATOM 754 C CA . ARG A 1 93 ? 11.110 7.605 -7.712 1.00 95.12 93 ARG A CA 1
ATOM 755 C C . ARG A 1 93 ? 11.920 8.818 -8.160 1.00 95.12 93 ARG A C 1
ATOM 757 O O . ARG A 1 93 ? 12.187 8.928 -9.347 1.00 95.12 93 ARG A O 1
ATOM 764 N N . ASP A 1 94 ? 12.373 9.647 -7.224 1.00 96.00 94 ASP A N 1
ATOM 765 C CA . ASP A 1 94 ? 13.156 10.847 -7.528 1.00 96.00 94 ASP A CA 1
ATOM 766 C C . ASP A 1 94 ? 14.432 10.486 -8.304 1.00 96.00 94 ASP A C 1
ATOM 768 O O . ASP A 1 94 ? 14.735 11.089 -9.331 1.00 96.00 94 ASP A O 1
ATOM 772 N N . VAL A 1 95 ? 15.151 9.443 -7.873 1.00 95.81 95 VAL A N 1
ATOM 773 C CA . VAL A 1 95 ? 16.338 8.936 -8.583 1.00 95.81 95 VAL A CA 1
ATOM 774 C C . VAL A 1 95 ? 15.986 8.434 -9.985 1.00 95.81 95 VAL A C 1
ATOM 776 O O . VAL A 1 95 ? 16.719 8.717 -10.933 1.00 95.81 95 VAL A O 1
ATOM 779 N N . ASN A 1 96 ? 14.880 7.703 -10.140 1.00 93.69 96 ASN A N 1
ATOM 780 C CA . ASN A 1 96 ? 14.436 7.205 -11.440 1.00 93.69 96 ASN A CA 1
ATOM 781 C C . ASN A 1 96 ? 14.050 8.347 -12.393 1.00 93.69 96 ASN A C 1
ATOM 783 O O . ASN A 1 96 ? 14.431 8.324 -13.561 1.00 93.69 96 ASN A O 1
ATOM 787 N N . ASP A 1 97 ? 13.357 9.368 -11.898 1.00 94.19 97 ASP A N 1
ATOM 788 C CA . ASP A 1 97 ? 12.955 10.534 -12.685 1.00 94.19 97 ASP A CA 1
ATOM 789 C C . ASP A 1 97 ? 14.185 11.361 -13.106 1.00 94.19 97 ASP A C 1
ATOM 791 O O . ASP A 1 97 ? 14.311 11.768 -14.267 1.00 94.19 97 ASP A O 1
ATOM 795 N N . ILE A 1 98 ? 15.167 11.521 -12.207 1.00 93.62 98 ILE A N 1
ATOM 796 C CA . ILE A 1 98 ? 16.470 12.122 -12.529 1.00 93.62 98 ILE A CA 1
ATOM 797 C C . ILE A 1 98 ? 17.191 11.294 -13.606 1.00 93.62 98 ILE A C 1
ATOM 799 O O . ILE A 1 98 ? 17.655 11.847 -14.599 1.00 93.62 98 ILE A O 1
ATOM 803 N N . HIS A 1 99 ? 17.241 9.968 -13.484 1.00 93.00 99 HIS A N 1
ATOM 804 C CA . HIS A 1 99 ? 17.851 9.105 -14.499 1.00 93.00 99 HIS A CA 1
ATOM 805 C C . HIS A 1 99 ? 17.169 9.227 -15.876 1.00 93.00 99 HIS A C 1
ATOM 807 O O . HIS A 1 99 ? 17.847 9.352 -16.901 1.00 93.00 99 HIS A O 1
ATOM 813 N N . LEU A 1 100 ? 15.834 9.242 -15.912 1.00 92.50 100 LEU A N 1
ATOM 814 C CA . LEU A 1 100 ? 15.058 9.389 -17.147 1.00 92.50 100 LEU A CA 1
ATOM 8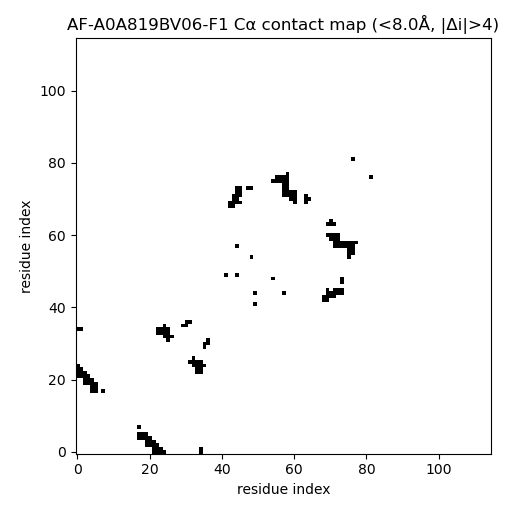15 C C . LEU A 1 100 ? 15.241 10.768 -17.794 1.00 92.50 100 LEU A C 1
ATOM 817 O O . LEU A 1 100 ? 15.316 10.861 -19.020 1.00 92.50 100 LEU A O 1
ATOM 821 N N . SER A 1 101 ? 15.344 11.833 -16.996 1.00 90.81 101 SER A N 1
ATOM 822 C CA . SER A 1 101 ? 15.630 13.183 -17.503 1.00 90.81 101 SER A CA 1
ATOM 823 C C . SER A 1 101 ? 17.066 13.323 -18.026 1.00 90.81 101 SER A C 1
ATOM 825 O O . SER A 1 101 ? 17.265 13.889 -19.098 1.00 90.81 101 SER A O 1
ATOM 827 N N . MET A 1 102 ? 18.063 12.732 -17.355 1.00 84.75 102 MET A N 1
ATOM 828 C CA . MET A 1 102 ? 19.458 12.700 -17.831 1.00 84.75 102 MET A CA 1
ATOM 829 C C . MET A 1 102 ? 19.636 11.879 -19.115 1.00 84.75 102 MET A C 1
ATOM 831 O O . MET A 1 102 ? 20.464 12.201 -19.971 1.00 84.75 102 MET A O 1
ATOM 835 N N . SER A 1 103 ? 18.849 10.813 -19.263 1.00 78.75 103 SER A N 1
ATOM 836 C CA . SER A 1 103 ? 18.840 10.011 -20.486 1.00 78.75 103 SER A CA 1
ATOM 837 C C . SER A 1 103 ? 18.333 10.835 -21.672 1.00 78.75 103 SER A C 1
ATOM 839 O O . SER A 1 103 ? 18.936 10.784 -22.736 1.00 78.75 103 SER A O 1
ATOM 841 N N . GLN A 1 104 ? 17.294 11.657 -21.482 1.00 63.91 104 GLN A N 1
ATOM 842 C CA . GLN A 1 104 ? 16.747 12.536 -22.526 1.00 63.91 104 GLN A CA 1
ATOM 843 C C . GLN A 1 104 ? 17.717 13.663 -22.923 1.00 63.91 104 GLN A C 1
ATOM 845 O O . GLN A 1 104 ? 17.979 13.848 -24.110 1.00 63.91 104 GLN A O 1
ATOM 850 N N . THR A 1 105 ? 18.353 14.337 -21.957 1.00 63.25 105 THR A N 1
ATOM 851 C CA . THR A 1 105 ? 19.306 15.431 -22.247 1.00 63.25 105 THR A CA 1
ATOM 852 C C . THR A 1 105 ? 20.554 14.974 -23.013 1.00 63.25 105 THR A C 1
ATOM 854 O O . THR A 1 105 ? 21.163 15.755 -23.745 1.00 63.25 105 THR A O 1
ATOM 857 N N . SER A 1 106 ? 20.930 13.698 -22.891 1.00 59.53 106 SER A N 1
ATOM 858 C CA . SER A 1 106 ? 22.048 13.101 -23.634 1.00 59.53 106 SER A CA 1
ATOM 859 C C . SER A 1 106 ? 21.726 12.853 -25.117 1.00 59.53 106 SER A C 1
ATOM 861 O O . SER A 1 106 ? 22.632 12.885 -25.955 1.00 59.53 106 SER A O 1
ATOM 863 N N . PHE A 1 107 ? 20.453 12.632 -25.467 1.00 56.94 107 PHE A N 1
ATOM 864 C CA . PHE A 1 107 ? 20.016 12.515 -26.864 1.00 56.94 107 PHE A CA 1
ATOM 865 C C . PHE A 1 107 ? 19.912 13.886 -27.542 1.00 56.94 107 PHE A C 1
ATOM 867 O O . PHE A 1 107 ? 20.344 14.023 -28.687 1.00 56.94 107 PHE A O 1
ATOM 874 N N . ASP A 1 108 ? 19.446 14.908 -26.822 1.00 57.06 108 ASP A N 1
ATOM 875 C CA . ASP A 1 108 ? 19.314 16.268 -27.362 1.00 57.06 108 ASP A CA 1
ATOM 876 C C . ASP A 1 108 ? 20.682 16.914 -27.644 1.00 57.06 108 ASP A C 1
ATOM 878 O O . ASP A 1 108 ? 20.905 17.481 -28.717 1.00 57.06 108 ASP A O 1
ATOM 882 N N . ASN A 1 109 ? 21.657 16.740 -26.743 1.00 57.09 109 ASN A N 1
ATOM 883 C CA . ASN A 1 109 ? 23.012 17.273 -26.935 1.00 57.09 109 ASN A CA 1
ATOM 884 C C . ASN A 1 109 ? 23.763 16.631 -28.116 1.00 57.09 109 ASN A C 1
ATOM 886 O O . ASN A 1 109 ? 24.572 17.296 -28.763 1.00 57.09 109 ASN A O 1
ATOM 890 N N . ASN A 1 110 ? 23.483 15.366 -28.445 1.00 55.75 110 ASN A N 1
ATOM 891 C CA . ASN A 1 110 ? 24.089 14.696 -29.601 1.00 55.75 110 ASN A CA 1
ATOM 892 C C . ASN A 1 110 ? 23.493 15.143 -30.946 1.00 55.75 110 ASN A C 1
ATOM 894 O O . ASN A 1 110 ? 24.120 14.930 -31.986 1.00 55.75 110 ASN A O 1
ATOM 898 N N . ASN A 1 111 ? 22.315 15.774 -30.948 1.00 55.75 111 ASN A N 1
ATOM 899 C CA . ASN A 1 111 ? 21.657 16.235 -32.170 1.00 55.75 111 ASN A CA 1
ATOM 900 C C . ASN A 1 111 ? 21.929 17.721 -32.482 1.00 55.75 111 ASN A C 1
ATOM 902 O O . ASN A 1 111 ? 21.744 18.150 -33.617 1.00 55.75 111 ASN A O 1
ATOM 906 N N . GLN A 1 112 ? 22.435 18.499 -31.516 1.00 57.78 112 GLN A N 1
ATOM 907 C CA . GLN A 1 112 ? 22.764 19.922 -31.699 1.00 57.78 112 GLN A CA 1
ATOM 908 C C . GLN A 1 112 ? 24.183 20.166 -32.273 1.00 57.78 112 GLN A C 1
ATOM 910 O O . GLN A 1 112 ? 24.514 21.289 -32.641 1.00 57.78 112 GLN A O 1
ATOM 915 N N . GLY A 1 113 ? 25.030 19.129 -32.369 1.00 52.59 113 GLY A N 1
ATOM 916 C CA . GLY A 1 113 ? 26.415 19.207 -32.874 1.00 52.59 113 GLY A CA 1
ATOM 917 C C . GLY A 1 113 ? 26.622 18.812 -34.346 1.00 52.59 113 GLY A C 1
ATOM 918 O O . GLY A 1 113 ? 27.762 18.702 -34.793 1.00 52.59 113 GLY A O 1
ATOM 919 N N . ARG A 1 114 ? 25.545 18.557 -35.100 1.00 50.88 114 ARG A N 1
ATOM 920 C CA . ARG A 1 114 ? 25.570 18.249 -36.543 1.00 50.88 114 ARG A CA 1
ATOM 921 C C . ARG A 1 114 ? 24.760 19.295 -37.315 1.00 50.88 114 ARG A C 1
ATOM 923 O O . ARG A 1 114 ? 23.626 19.046 -37.712 1.00 50.88 114 ARG A O 1
ATOM 930 N N . SER A 1 115 ? 25.327 20.478 -37.519 1.00 39.97 115 SER A N 1
ATOM 931 C CA . SER A 1 115 ? 24.901 21.453 -38.536 1.00 39.97 115 SER A CA 1
ATOM 932 C C . SER A 1 115 ? 26.092 22.299 -38.949 1.00 39.97 115 SER A C 1
ATOM 934 O O . SER A 1 115 ? 26.890 22.640 -38.049 1.00 39.97 115 SER A O 1
#

Nearest PDB structures (foldseek):
  5o71-assembly1_A  TM=2.164E-01  e=3.680E+00  Homo sapiens

Organism: NCBI:txid392030